Protein AF-A0A938NYS5-F1 (afdb_monomer_lite)

pLDDT: mean 87.28, std 7.23, range [59.03, 95.62]

Foldseek 3Di:
DPVVVVVVVVVVVVVVVVVVVVVVVVVVVVVVVVVVVVVVVVLVVVVVVVCVVVVLVVVFQQEFPQVVVRDPPRPQWPDDDFFKTKGWGFDPPDPVDPGPRDIKIKIWGWADLVVVCVDPDSQFIWTWIDIRNPDTDTDRSRDRDGGDDDDDD

Radius of gyration: 28.24 Å; chains: 1; bounding box: 59×36×91 Å

Secondary structure (DSSP, 8-state):
-HHHHHHHHHHHHHHHHHHHHHHHHHHHHHHHHHHHHHHHHHHHHHHHHHHHHHHHHHHTTT--SSTTTS-TTS-SEEEE-SSEEEEEE---SSTT-S--SPPEEEEEEE--GGGGTTSSSTT---EEEEETTPPPEEE-SS-----------

Structure (mmCIF, N/CA/C/O backbone):
data_AF-A0A938NYS5-F1
#
_entry.id   AF-A0A938NYS5-F1
#
loop_
_atom_site.group_PDB
_atom_site.id
_atom_site.type_symbol
_atom_site.label_atom_id
_atom_site.label_alt_id
_atom_site.label_comp_id
_atom_site.label_asym_id
_atom_site.label_entity_id
_atom_site.label_seq_id
_atom_site.pdbx_PDB_ins_code
_atom_site.Cartn_x
_atom_site.Cartn_y
_atom_site.Cartn_z
_atom_site.occupancy
_atom_site.B_iso_or_equiv
_atom_site.auth_seq_id
_atom_site.auth_comp_id
_atom_site.auth_asym_id
_atom_site.auth_atom_id
_atom_site.pdbx_PDB_model_num
ATOM 1 N N . MET A 1 1 ? 40.147 9.162 -65.133 1.00 59.09 1 MET A N 1
ATOM 2 C CA . MET A 1 1 ? 39.359 10.062 -64.260 1.00 59.09 1 MET A CA 1
ATOM 3 C C . MET A 1 1 ? 38.079 9.432 -63.694 1.00 59.09 1 MET A C 1
ATOM 5 O O . MET A 1 1 ? 37.655 9.899 -62.653 1.00 59.09 1 MET A O 1
ATOM 9 N N . GLY A 1 2 ? 37.493 8.376 -64.290 1.00 66.88 2 GLY A N 1
ATOM 10 C CA . GLY A 1 2 ? 36.253 7.752 -63.774 1.00 66.88 2 GLY A CA 1
ATOM 11 C C . GLY A 1 2 ? 36.404 6.748 -62.614 1.00 66.88 2 GLY A C 1
ATOM 12 O O . GLY A 1 2 ? 35.484 6.591 -61.823 1.00 66.88 2 GLY A O 1
ATOM 13 N N . ALA A 1 3 ? 37.558 6.083 -62.466 1.00 69.69 3 ALA A N 1
ATOM 14 C CA . ALA A 1 3 ? 37.752 5.083 -61.403 1.00 69.69 3 ALA A CA 1
ATOM 15 C C . ALA A 1 3 ? 37.907 5.704 -59.998 1.00 69.69 3 ALA A C 1
ATOM 17 O O . ALA A 1 3 ? 37.396 5.155 -59.029 1.00 69.69 3 ALA A O 1
ATOM 18 N N . SER A 1 4 ? 38.558 6.872 -59.898 1.00 80.31 4 SER A N 1
ATOM 19 C CA . SER A 1 4 ? 38.706 7.614 -58.633 1.00 80.31 4 SER A CA 1
ATOM 20 C C . SER A 1 4 ? 37.358 8.122 -58.123 1.00 80.31 4 SER A C 1
ATOM 22 O O . SER A 1 4 ? 37.046 7.968 -56.953 1.00 80.31 4 SER A O 1
ATOM 24 N N . THR A 1 5 ? 36.517 8.648 -59.016 1.00 86.88 5 THR A N 1
ATOM 25 C CA . THR A 1 5 ? 35.190 9.171 -58.664 1.00 86.88 5 THR A CA 1
ATOM 26 C C . THR A 1 5 ? 34.248 8.072 -58.182 1.00 86.88 5 THR A C 1
ATOM 28 O O . THR A 1 5 ? 33.505 8.281 -57.229 1.00 86.88 5 THR A O 1
ATOM 31 N N . ILE A 1 6 ? 34.292 6.882 -58.791 1.00 87.44 6 ILE A N 1
ATOM 32 C CA . ILE A 1 6 ? 33.513 5.730 -58.313 1.00 87.44 6 ILE A CA 1
ATOM 33 C C . ILE A 1 6 ? 33.982 5.299 -56.915 1.00 87.44 6 ILE A C 1
ATOM 35 O O . ILE A 1 6 ? 33.150 5.020 -56.054 1.00 87.44 6 ILE A O 1
ATOM 39 N N . PHE A 1 7 ? 35.293 5.285 -56.662 1.00 88.75 7 PHE A N 1
ATOM 40 C CA . PHE A 1 7 ? 35.843 4.937 -55.349 1.00 88.75 7 PHE A CA 1
ATOM 41 C C . PHE A 1 7 ? 35.463 5.959 -54.259 1.00 88.75 7 PHE A C 1
ATOM 43 O O . PHE A 1 7 ? 35.103 5.576 -53.142 1.00 88.75 7 PHE A O 1
ATOM 50 N N . ASP A 1 8 ? 35.447 7.248 -54.598 1.00 88.56 8 ASP A N 1
ATOM 51 C CA . ASP A 1 8 ? 35.012 8.322 -53.697 1.00 88.56 8 ASP A CA 1
ATOM 52 C C . ASP A 1 8 ? 33.514 8.217 -53.360 1.00 88.56 8 ASP A C 1
ATOM 54 O O . ASP A 1 8 ? 33.118 8.367 -52.205 1.00 88.56 8 ASP A O 1
ATOM 58 N N . ILE A 1 9 ? 32.668 7.869 -54.337 1.00 89.69 9 ILE A N 1
ATOM 59 C CA . ILE A 1 9 ? 31.227 7.663 -54.110 1.00 89.69 9 ILE A CA 1
ATOM 60 C C . ILE A 1 9 ? 30.983 6.445 -53.211 1.00 89.69 9 ILE A C 1
ATOM 62 O O . ILE A 1 9 ? 30.168 6.508 -52.286 1.00 89.69 9 ILE A O 1
ATOM 66 N N . VAL A 1 10 ? 31.694 5.339 -53.446 1.00 92.25 10 VAL A N 1
ATOM 67 C CA . VAL A 1 10 ? 31.544 4.114 -52.645 1.00 92.25 10 VAL A CA 1
ATOM 68 C C . VAL A 1 10 ? 31.992 4.351 -51.202 1.00 92.25 10 VAL A C 1
ATOM 70 O O . VAL A 1 10 ? 31.260 4.005 -50.276 1.00 92.25 10 VAL A O 1
ATOM 73 N N . SER A 1 11 ? 33.143 4.990 -50.991 1.00 89.00 11 SER A N 1
ATOM 74 C CA . SER A 1 11 ? 33.650 5.279 -49.644 1.00 89.00 11 SER A CA 1
ATOM 75 C C . SER A 1 11 ? 32.753 6.260 -48.879 1.00 89.00 11 SER A C 1
ATOM 77 O O . SER A 1 11 ? 32.421 5.999 -47.721 1.00 89.00 11 SER A O 1
ATOM 79 N N . ALA A 1 12 ? 32.257 7.319 -49.529 1.00 93.38 12 ALA A N 1
ATOM 80 C CA . ALA A 1 12 ? 31.303 8.248 -48.922 1.00 93.38 12 ALA A CA 1
ATOM 81 C C . ALA A 1 12 ? 29.977 7.566 -48.545 1.00 93.38 12 ALA A C 1
ATOM 83 O O . ALA A 1 12 ? 29.432 7.820 -47.469 1.00 93.38 12 ALA A O 1
ATOM 84 N N . THR A 1 13 ? 29.479 6.653 -49.387 1.00 93.06 13 THR A N 1
ATOM 85 C CA . THR A 1 13 ? 28.246 5.897 -49.110 1.00 93.06 13 THR A CA 1
ATOM 86 C C . THR A 1 13 ? 28.428 4.949 -47.924 1.00 93.06 13 THR A C 1
ATOM 88 O O . THR A 1 13 ? 27.558 4.873 -47.057 1.00 93.06 13 THR A O 1
ATOM 91 N N . VAL A 1 14 ? 29.575 4.266 -47.830 1.00 95.19 14 VAL A N 1
ATOM 92 C CA . VAL A 1 14 ? 29.896 3.390 -46.691 1.00 95.19 14 VAL A CA 1
ATOM 93 C C . VAL A 1 14 ? 29.959 4.194 -45.393 1.00 95.19 14 VAL A C 1
ATOM 95 O O . VAL A 1 14 ? 29.293 3.830 -44.424 1.00 95.19 14 VAL A O 1
ATOM 98 N N . VAL A 1 15 ? 30.673 5.323 -45.376 1.00 95.00 15 VAL A N 1
ATOM 99 C CA . VAL A 1 15 ? 30.754 6.193 -44.191 1.00 95.00 15 VAL A CA 1
ATOM 100 C C . VAL A 1 15 ? 29.375 6.741 -43.814 1.00 95.00 15 VAL A C 1
ATOM 102 O O . VAL A 1 15 ? 28.986 6.664 -42.649 1.00 95.00 15 VAL A O 1
ATOM 105 N N . GLY A 1 16 ? 28.592 7.214 -44.787 1.00 95.31 16 GLY A N 1
ATOM 106 C CA . GLY A 1 16 ? 27.226 7.689 -44.557 1.00 95.31 16 GLY A CA 1
ATOM 107 C C . GLY A 1 16 ? 26.310 6.607 -43.980 1.00 95.31 16 GLY A C 1
ATOM 108 O O . GLY A 1 16 ? 25.568 6.868 -43.034 1.00 95.31 16 GLY A O 1
ATOM 109 N N . SER A 1 17 ? 26.404 5.373 -44.483 1.00 94.69 17 SER A N 1
ATOM 110 C CA . SER A 1 17 ? 25.616 4.243 -43.978 1.00 94.69 17 SER A CA 1
ATOM 111 C C . SER A 1 17 ? 25.994 3.857 -42.545 1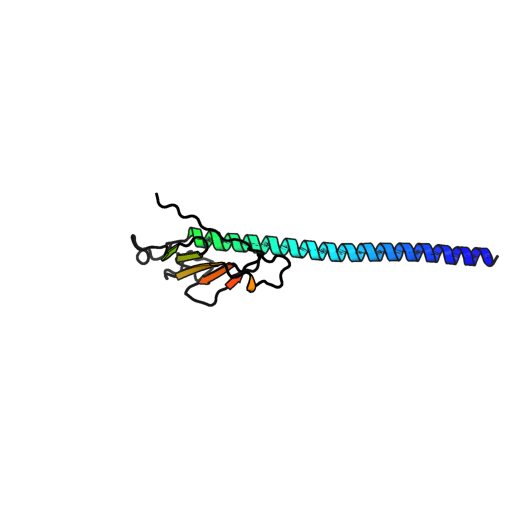.00 94.69 17 SER A C 1
ATOM 113 O O . SER A 1 17 ? 25.114 3.600 -41.726 1.00 94.69 17 SER A O 1
ATOM 115 N N . LEU A 1 18 ? 27.287 3.893 -42.205 1.00 95.62 18 LEU A N 1
ATOM 116 C CA . LEU A 1 18 ? 27.763 3.639 -40.846 1.00 95.62 18 LEU A CA 1
ATOM 117 C C . LEU A 1 18 ? 27.266 4.710 -39.874 1.00 95.62 18 LEU A C 1
ATOM 119 O O . LEU A 1 18 ? 26.768 4.370 -38.802 1.00 95.62 18 LEU A O 1
ATOM 123 N N . LEU A 1 19 ? 27.332 5.986 -40.262 1.00 95.38 19 LEU A N 1
ATOM 124 C CA . LEU A 1 19 ? 26.812 7.089 -39.452 1.00 95.38 19 LEU A CA 1
ATOM 125 C C . LEU A 1 19 ? 25.297 6.984 -39.255 1.00 95.38 19 LEU A C 1
ATOM 127 O O . LEU A 1 19 ? 24.808 7.183 -38.143 1.00 95.38 19 LEU A O 1
ATOM 131 N N . LEU A 1 20 ? 24.555 6.611 -40.300 1.00 95.38 20 LEU A N 1
ATOM 132 C CA . LEU A 1 20 ? 23.116 6.388 -40.204 1.00 95.38 20 LEU A CA 1
ATOM 133 C C . LEU A 1 20 ? 22.791 5.238 -39.242 1.00 95.38 20 LEU A C 1
ATOM 135 O O . LEU A 1 20 ? 21.930 5.386 -38.378 1.00 95.38 20 LEU A O 1
ATOM 139 N N . LEU A 1 21 ? 23.502 4.111 -39.337 1.00 95.38 21 LEU A N 1
ATOM 140 C CA . LEU A 1 21 ? 23.323 2.981 -38.421 1.00 95.38 21 LEU A CA 1
ATOM 141 C C . LEU A 1 21 ? 23.660 3.356 -36.973 1.00 95.38 21 LEU A C 1
ATOM 143 O O . LEU A 1 21 ? 22.957 2.932 -36.056 1.00 95.38 21 LEU A O 1
ATOM 147 N N . MET A 1 22 ? 24.696 4.171 -36.754 1.00 95.00 22 MET A N 1
ATOM 148 C CA . MET A 1 22 ? 25.016 4.704 -35.427 1.00 95.00 22 MET A CA 1
ATOM 149 C C . MET A 1 22 ? 23.889 5.594 -34.895 1.00 95.00 22 MET A C 1
ATOM 151 O O . MET A 1 22 ? 23.460 5.408 -33.759 1.00 95.00 22 MET A O 1
ATOM 155 N N . ALA A 1 23 ? 23.361 6.506 -35.714 1.00 94.81 23 ALA A N 1
ATOM 156 C CA . ALA A 1 23 ? 22.253 7.376 -35.327 1.00 94.81 23 ALA A CA 1
ATOM 157 C C . ALA A 1 23 ? 20.980 6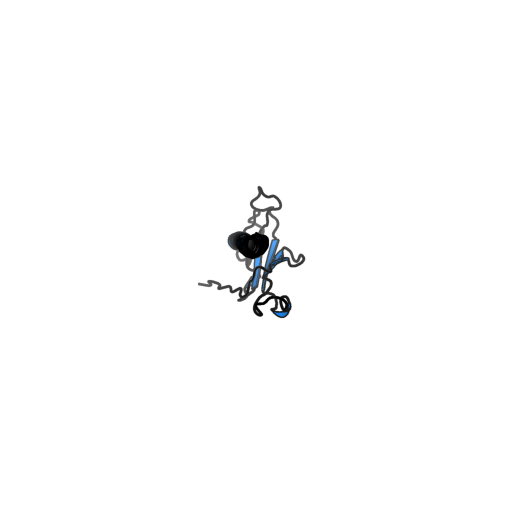.579 -34.991 1.00 94.81 23 ALA A C 1
ATOM 159 O O . ALA A 1 23 ? 20.324 6.856 -33.988 1.00 94.81 23 ALA A O 1
ATOM 160 N N . LEU A 1 24 ? 20.664 5.546 -35.779 1.00 95.50 24 LEU A N 1
ATOM 161 C CA . LEU A 1 24 ? 19.532 4.654 -35.517 1.00 95.50 24 LEU A CA 1
ATOM 162 C C . LEU A 1 24 ? 19.708 3.873 -34.212 1.00 95.50 24 LEU A C 1
ATOM 164 O O . LEU A 1 24 ? 18.760 3.766 -33.437 1.00 95.50 24 LEU A O 1
ATOM 168 N N . ARG A 1 25 ? 20.916 3.370 -33.930 1.00 94.88 25 ARG A N 1
ATOM 169 C CA . ARG A 1 25 ? 21.214 2.692 -32.658 1.00 94.88 25 ARG A CA 1
ATOM 170 C C . ARG A 1 25 ? 21.090 3.628 -31.463 1.00 94.88 25 ARG A C 1
ATOM 172 O O . ARG A 1 25 ? 20.493 3.238 -30.466 1.00 94.88 25 ARG A O 1
ATOM 179 N N . LEU A 1 26 ? 21.601 4.854 -31.573 1.00 94.62 26 LEU A N 1
ATOM 180 C CA . LEU A 1 26 ? 21.459 5.864 -30.524 1.00 94.62 26 LEU A CA 1
ATOM 181 C C . LEU A 1 26 ? 19.989 6.206 -30.274 1.00 94.62 26 LEU A C 1
ATOM 183 O O . LEU A 1 26 ? 19.576 6.311 -29.123 1.00 94.62 26 LEU A O 1
ATOM 187 N N . ASN A 1 27 ? 19.187 6.337 -31.333 1.00 94.19 27 ASN A N 1
ATOM 188 C CA . ASN A 1 27 ? 17.758 6.596 -31.197 1.00 94.19 27 ASN A CA 1
ATOM 189 C C . ASN A 1 27 ? 17.030 5.420 -30.528 1.00 94.19 27 ASN A C 1
ATOM 191 O O . ASN A 1 27 ? 16.303 5.633 -29.562 1.00 94.19 27 ASN A O 1
ATOM 195 N N . ALA A 1 28 ? 17.287 4.187 -30.973 1.00 91.69 28 ALA A N 1
ATOM 196 C CA . ALA A 1 28 ? 16.703 2.988 -30.376 1.00 91.69 28 ALA A CA 1
ATOM 197 C C . ALA A 1 28 ? 17.062 2.863 -28.886 1.00 91.69 28 ALA A C 1
ATOM 199 O O . ALA A 1 28 ? 16.181 2.654 -28.053 1.00 91.69 28 ALA A O 1
ATOM 200 N N . GLN A 1 29 ? 18.332 3.090 -28.538 1.00 92.88 29 GLN A N 1
ATOM 201 C CA . GLN A 1 29 ? 18.795 3.070 -27.154 1.00 92.88 29 GLN A CA 1
ATOM 202 C C . GLN A 1 29 ? 18.145 4.180 -26.322 1.00 92.88 29 GLN A C 1
ATOM 204 O O . GLN A 1 29 ? 17.735 3.931 -25.191 1.00 92.88 29 GLN A O 1
ATOM 209 N N . ALA A 1 30 ? 18.008 5.392 -26.864 1.00 90.50 30 ALA A N 1
ATOM 210 C CA . ALA A 1 30 ? 17.338 6.492 -26.178 1.00 90.50 30 ALA A CA 1
ATOM 211 C C . ALA A 1 30 ? 15.851 6.191 -25.925 1.00 90.50 30 ALA A C 1
ATOM 213 O O . ALA A 1 30 ? 15.343 6.514 -24.852 1.00 90.50 30 ALA A O 1
ATOM 214 N N . VAL A 1 31 ? 15.155 5.561 -26.875 1.00 91.94 31 VAL A N 1
ATOM 215 C CA . VAL A 1 31 ? 13.747 5.158 -26.719 1.00 91.94 31 VAL A CA 1
ATOM 216 C C . VAL A 1 31 ? 13.600 4.090 -25.638 1.00 91.94 31 VAL A C 1
ATOM 218 O O . VAL A 1 31 ? 12.779 4.253 -24.737 1.00 91.94 31 VAL A O 1
ATOM 221 N N . GLU A 1 32 ? 14.418 3.038 -25.682 1.00 88.38 32 GLU A N 1
ATOM 222 C CA . GLU A 1 32 ? 14.408 1.969 -24.677 1.00 88.38 32 GLU A CA 1
ATOM 223 C C . GLU A 1 32 ? 14.717 2.521 -23.282 1.00 88.38 32 GLU A C 1
ATOM 225 O O . GLU A 1 32 ? 13.990 2.277 -22.321 1.00 88.38 32 GLU A O 1
ATOM 230 N N . THR A 1 33 ? 15.750 3.356 -23.194 1.00 88.38 33 THR A N 1
ATOM 231 C CA . THR A 1 33 ? 16.182 3.992 -21.950 1.00 88.38 33 THR A CA 1
ATOM 232 C C . THR A 1 33 ? 15.071 4.866 -21.364 1.00 88.38 33 THR A C 1
ATOM 234 O O . THR A 1 33 ? 14.760 4.753 -20.180 1.00 88.38 33 THR A O 1
ATOM 237 N N . ASN A 1 34 ? 14.407 5.691 -22.182 1.00 87.50 34 ASN A N 1
ATOM 238 C CA . ASN A 1 34 ? 13.267 6.491 -21.729 1.00 87.50 34 ASN A CA 1
ATOM 239 C C . ASN A 1 34 ? 12.096 5.621 -21.261 1.00 87.50 34 ASN A C 1
ATOM 241 O O . ASN A 1 34 ? 11.508 5.919 -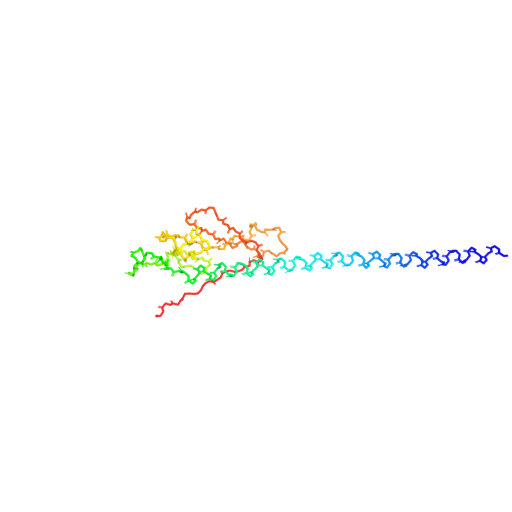20.224 1.00 87.50 34 ASN A O 1
ATOM 245 N N . ALA A 1 35 ? 11.768 4.546 -21.979 1.00 81.69 35 ALA A N 1
ATOM 246 C CA . ALA A 1 35 ? 10.694 3.639 -21.580 1.00 81.69 35 ALA A CA 1
ATOM 247 C C . ALA A 1 35 ? 10.983 2.985 -20.217 1.00 81.69 35 ALA A C 1
ATOM 249 O O . ALA A 1 35 ? 10.120 2.967 -19.338 1.00 81.69 35 ALA A O 1
ATOM 250 N N . VAL A 1 36 ? 12.215 2.512 -20.005 1.00 83.25 36 VAL A N 1
ATOM 251 C CA . VAL A 1 36 ? 12.649 1.929 -18.727 1.00 83.25 36 VAL A CA 1
ATOM 252 C C . VAL A 1 36 ? 12.618 2.968 -17.602 1.00 83.25 36 VAL A C 1
ATOM 254 O O . VAL A 1 36 ? 12.072 2.692 -16.533 1.00 83.25 36 VAL A O 1
ATOM 257 N N . TYR A 1 37 ? 13.139 4.178 -17.829 1.00 81.50 37 TYR A N 1
ATOM 258 C CA . TYR A 1 37 ? 13.123 5.239 -16.816 1.00 81.50 37 TYR A CA 1
ATOM 259 C C . TYR A 1 37 ? 11.706 5.668 -16.431 1.00 81.50 37 TYR A C 1
ATOM 261 O O . TYR A 1 37 ? 11.425 5.805 -15.242 1.00 81.50 37 TYR A O 1
ATOM 269 N N . GLN A 1 38 ? 10.807 5.839 -17.403 1.00 79.44 38 GLN A N 1
ATOM 270 C CA . GLN A 1 38 ? 9.411 6.202 -17.142 1.00 79.44 38 GLN A CA 1
ATOM 271 C C . GLN A 1 38 ? 8.686 5.123 -16.332 1.00 79.44 38 GLN A C 1
ATOM 273 O O . GLN A 1 38 ? 7.987 5.440 -15.371 1.00 79.44 38 GLN A O 1
ATOM 278 N N . ASN A 1 39 ? 8.903 3.844 -16.652 1.00 78.06 39 ASN A N 1
ATOM 279 C CA . ASN A 1 39 ? 8.342 2.743 -15.869 1.00 78.06 39 ASN A CA 1
ATOM 280 C C . ASN A 1 39 ? 8.869 2.742 -14.426 1.00 78.06 39 ASN A C 1
ATOM 282 O O . ASN A 1 39 ? 8.078 2.674 -13.488 1.00 78.06 39 ASN A O 1
ATOM 286 N N . ASN A 1 40 ? 10.182 2.897 -14.230 1.00 79.88 40 ASN A N 1
ATOM 287 C CA . ASN A 1 40 ? 10.783 2.959 -12.894 1.00 79.88 40 ASN A CA 1
ATOM 288 C C . ASN A 1 40 ? 10.270 4.147 -12.068 1.00 79.88 40 ASN A C 1
ATOM 290 O O . ASN A 1 40 ? 10.103 4.037 -10.854 1.00 79.88 40 ASN A O 1
ATOM 294 N N . LEU A 1 41 ? 10.033 5.285 -12.716 1.00 81.56 41 LEU A N 1
ATOM 295 C CA . LEU A 1 41 ? 9.512 6.493 -12.087 1.00 81.56 41 LEU A CA 1
ATOM 296 C C . LEU A 1 41 ? 8.035 6.325 -11.689 1.00 81.56 41 LEU A C 1
ATOM 298 O O . LEU A 1 41 ? 7.672 6.617 -10.551 1.00 81.56 41 LEU A O 1
ATOM 302 N N . ASN A 1 42 ? 7.203 5.757 -12.565 1.00 79.81 42 ASN A N 1
ATOM 303 C CA . ASN A 1 42 ? 5.809 5.432 -12.246 1.00 79.81 42 ASN A CA 1
ATOM 304 C C . ASN A 1 42 ? 5.686 4.430 -11.089 1.00 79.81 42 ASN A C 1
ATOM 306 O O . ASN A 1 42 ? 4.822 4.595 -10.224 1.00 79.81 42 ASN A O 1
ATOM 310 N N . LEU A 1 43 ? 6.558 3.416 -11.041 1.00 81.12 43 LEU A N 1
ATOM 311 C CA . LEU A 1 43 ? 6.607 2.461 -9.931 1.00 81.12 43 LEU A CA 1
ATOM 312 C C . LEU A 1 43 ? 6.945 3.153 -8.607 1.00 81.12 43 LEU A C 1
ATOM 314 O O . LEU A 1 43 ? 6.256 2.927 -7.615 1.00 81.12 43 LEU A O 1
ATOM 318 N N . GLN A 1 44 ? 7.944 4.042 -8.596 1.00 83.62 44 GLN A N 1
ATOM 319 C CA . GLN A 1 44 ? 8.308 4.808 -7.399 1.00 83.62 44 GLN A CA 1
ATOM 320 C C . GLN A 1 44 ? 7.147 5.668 -6.893 1.00 83.62 44 GLN A C 1
ATOM 322 O O . GLN A 1 44 ? 6.807 5.590 -5.715 1.00 83.62 44 GLN A O 1
ATOM 327 N N . TYR A 1 45 ? 6.493 6.433 -7.773 1.00 84.00 45 TYR A N 1
ATOM 328 C CA . TYR A 1 45 ? 5.339 7.250 -7.380 1.00 84.00 45 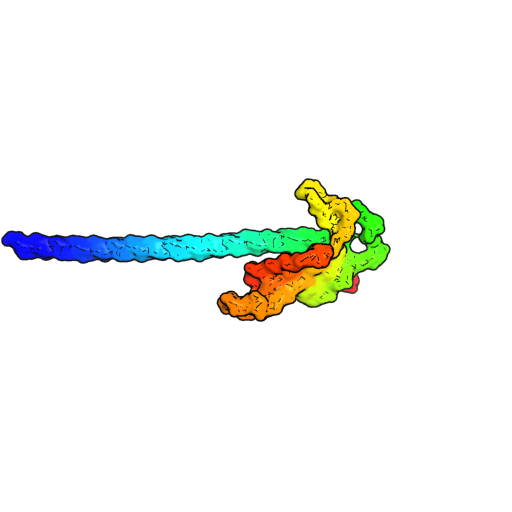TYR A CA 1
ATOM 329 C C . TYR A 1 45 ? 4.188 6.411 -6.830 1.00 84.00 45 TYR A C 1
ATOM 331 O O . TYR A 1 45 ? 3.576 6.776 -5.827 1.00 84.00 45 TYR A O 1
ATOM 339 N N . SER A 1 46 ? 3.910 5.272 -7.460 1.00 83.25 46 SER A N 1
ATOM 340 C CA . SER A 1 46 ? 2.818 4.400 -7.039 1.00 83.25 46 SER A CA 1
ATOM 341 C C . SER A 1 46 ? 3.093 3.751 -5.677 1.00 83.25 46 SER A C 1
ATOM 343 O O . SER A 1 46 ? 2.179 3.646 -4.862 1.00 83.25 46 SER A O 1
ATOM 345 N N . ILE A 1 47 ? 4.343 3.350 -5.402 1.00 85.19 47 ILE A N 1
ATOM 346 C CA . ILE A 1 47 ? 4.744 2.801 -4.096 1.00 85.19 47 ILE A CA 1
ATOM 347 C C . ILE A 1 47 ? 4.633 3.866 -3.005 1.00 85.19 47 ILE A C 1
ATOM 349 O O . ILE A 1 47 ? 4.095 3.572 -1.941 1.00 85.19 47 ILE A O 1
ATOM 353 N N . VAL A 1 48 ? 5.087 5.097 -3.264 1.00 89.38 48 VAL A N 1
ATOM 354 C CA . VAL A 1 48 ? 4.955 6.207 -2.303 1.00 89.38 48 VAL A CA 1
ATOM 355 C C . VAL A 1 48 ? 3.483 6.451 -1.967 1.00 89.38 48 VAL A C 1
ATOM 357 O O . VAL A 1 48 ? 3.123 6.457 -0.796 1.00 89.38 48 VAL A O 1
ATOM 360 N N . ALA A 1 49 ? 2.612 6.526 -2.977 1.00 87.06 49 ALA A N 1
ATOM 361 C CA . ALA A 1 49 ? 1.177 6.694 -2.757 1.00 87.06 49 ALA A CA 1
ATOM 362 C C . ALA A 1 49 ? 0.553 5.538 -1.950 1.00 87.06 49 ALA A C 1
ATOM 364 O O . ALA A 1 49 ? -0.325 5.764 -1.119 1.00 87.06 49 ALA A O 1
ATOM 365 N N . LEU A 1 50 ? 0.998 4.296 -2.172 1.00 88.00 50 LEU A N 1
ATOM 366 C CA . LEU A 1 50 ? 0.547 3.140 -1.393 1.00 88.00 50 LEU A CA 1
ATOM 367 C C . LEU A 1 50 ? 0.989 3.238 0.071 1.00 88.00 50 LEU A C 1
ATOM 369 O O . LEU A 1 50 ? 0.179 2.987 0.962 1.00 88.00 50 LEU A O 1
ATOM 373 N N . VAL A 1 51 ? 2.244 3.620 0.321 1.00 89.38 51 VAL A N 1
ATOM 374 C CA . VAL A 1 51 ? 2.768 3.829 1.678 1.00 89.38 51 VAL A CA 1
ATOM 375 C C . VAL A 1 51 ? 1.987 4.932 2.387 1.00 89.38 51 VAL A C 1
ATOM 377 O O . VAL A 1 51 ? 1.542 4.704 3.508 1.00 89.38 51 VAL A O 1
ATOM 380 N N . ASP A 1 52 ? 1.727 6.058 1.721 1.00 90.62 52 ASP A N 1
ATOM 381 C CA . ASP A 1 52 ? 0.959 7.172 2.290 1.00 90.62 52 ASP A CA 1
ATOM 382 C C . ASP A 1 52 ? -0.461 6.743 2.698 1.00 90.62 52 ASP A C 1
ATOM 384 O O . ASP A 1 52 ? -0.947 7.110 3.771 1.00 90.62 52 ASP A O 1
ATOM 388 N N . ILE A 1 53 ? -1.132 5.930 1.871 1.00 89.75 53 ILE A N 1
ATOM 389 C CA . ILE A 1 53 ? -2.471 5.400 2.176 1.00 89.75 53 ILE A CA 1
ATOM 390 C C . ILE A 1 53 ? -2.419 4.447 3.374 1.00 89.75 53 ILE A C 1
ATOM 392 O O . ILE A 1 53 ? -3.215 4.593 4.303 1.00 89.75 53 ILE A O 1
ATOM 396 N N . VAL A 1 54 ? -1.497 3.480 3.362 1.00 91.38 54 VAL A N 1
ATOM 397 C CA . VAL A 1 54 ? -1.366 2.488 4.440 1.00 91.38 54 VAL A CA 1
ATOM 398 C C . VAL A 1 54 ? -1.005 3.170 5.757 1.00 91.38 54 VAL A C 1
ATOM 400 O O . VAL A 1 54 ? -1.610 2.875 6.785 1.00 91.38 54 VAL A O 1
ATOM 403 N N . GLU A 1 55 ? -0.062 4.109 5.736 1.00 92.50 55 GLU A N 1
ATOM 404 C CA . GLU A 1 55 ? 0.351 4.862 6.916 1.00 92.50 55 GLU A CA 1
ATOM 405 C C . GLU A 1 55 ? -0.792 5.719 7.467 1.00 92.50 55 GLU A C 1
ATOM 407 O O . GLU A 1 55 ? -1.052 5.695 8.671 1.00 92.50 55 GLU A O 1
ATOM 412 N N . SER A 1 56 ? -1.498 6.448 6.599 1.00 91.88 56 SER A N 1
ATOM 413 C CA . SER A 1 56 ? -2.648 7.266 6.993 1.00 91.88 56 SER A CA 1
ATOM 414 C C . SER A 1 56 ? -3.742 6.421 7.648 1.00 91.88 56 SER A C 1
ATOM 416 O O . SER A 1 56 ? -4.224 6.761 8.730 1.00 91.88 56 SER A O 1
ATOM 418 N N . ASP A 1 57 ? -4.085 5.281 7.047 1.00 92.50 57 ASP A N 1
ATOM 419 C CA . ASP A 1 57 ? -5.088 4.373 7.595 1.00 92.50 57 ASP A CA 1
ATOM 420 C C . ASP A 1 57 ? -4.644 3.763 8.931 1.00 92.50 57 ASP A C 1
ATOM 422 O O . ASP A 1 57 ? -5.427 3.713 9.880 1.00 92.50 57 ASP A O 1
ATOM 426 N N . PHE A 1 58 ? -3.388 3.316 9.032 1.00 93.06 58 PHE A N 1
ATOM 427 C CA . PHE A 1 58 ? -2.868 2.680 10.244 1.00 93.06 58 PHE A CA 1
ATOM 428 C C . PHE A 1 58 ? -2.768 3.672 11.405 1.00 93.06 58 PHE A C 1
ATOM 430 O O . PHE A 1 58 ? -3.075 3.325 12.545 1.00 93.06 58 PHE A O 1
ATOM 437 N N . ARG A 1 59 ? -2.411 4.931 11.128 1.00 91.50 59 ARG A N 1
ATOM 438 C CA . ARG A 1 59 ? -2.417 6.008 12.130 1.00 91.50 59 ARG A CA 1
ATOM 439 C C . ARG A 1 59 ? -3.818 6.332 12.647 1.00 91.50 59 ARG A C 1
ATOM 441 O O . ARG A 1 59 ? -3.940 6.858 13.749 1.00 91.50 59 ARG A O 1
ATOM 448 N N . LYS A 1 60 ? -4.863 6.036 11.871 1.00 90.06 60 LYS A N 1
ATOM 449 C CA . LYS A 1 60 ? -6.265 6.292 12.226 1.00 90.06 60 LYS A CA 1
ATOM 450 C C . LYS A 1 60 ? -7.000 5.055 12.752 1.00 90.06 60 LYS A C 1
ATOM 452 O O . LYS A 1 60 ? -8.222 5.098 12.898 1.00 90.06 60 LYS A O 1
ATOM 457 N N . ILE A 1 61 ? -6.306 3.961 13.069 1.00 90.69 61 ILE A N 1
ATOM 458 C CA . ILE A 1 61 ? -6.937 2.794 13.705 1.00 90.69 61 ILE A CA 1
ATOM 459 C C . ILE A 1 61 ? -7.618 3.232 15.009 1.00 90.69 61 ILE A C 1
ATOM 461 O O . ILE A 1 61 ? -6.980 3.791 15.898 1.00 90.69 61 ILE A O 1
ATOM 465 N N . GLY A 1 62 ? -8.924 2.984 15.119 1.00 89.12 62 GLY A N 1
ATOM 466 C CA . GLY A 1 62 ? -9.732 3.357 16.281 1.00 89.12 62 GLY A CA 1
ATOM 467 C C . GLY A 1 62 ? -10.085 4.840 16.382 1.00 89.12 62 GLY A C 1
ATOM 468 O O . GLY A 1 62 ? -10.740 5.237 17.343 1.00 89.12 62 GLY A O 1
ATOM 469 N N . TYR A 1 63 ? -9.688 5.662 15.411 1.00 89.94 63 TYR A N 1
ATOM 470 C CA . TYR A 1 63 ? -10.107 7.056 15.339 1.00 89.94 63 TYR A CA 1
ATOM 471 C C . TYR A 1 63 ? -11.540 7.158 14.808 1.00 89.94 63 TYR A C 1
ATOM 473 O O . TYR A 1 63 ? -11.872 6.548 13.795 1.00 89.94 63 TYR A O 1
ATOM 481 N N . CYS A 1 64 ? -12.367 7.969 15.467 1.00 89.38 64 CYS A N 1
ATOM 482 C CA . CYS A 1 64 ? -13.637 8.451 14.937 1.00 89.38 64 CYS A CA 1
ATOM 483 C C . CYS A 1 64 ? -13.882 9.877 15.427 1.00 89.38 64 CYS A C 1
ATOM 485 O O . CYS A 1 64 ? -13.591 10.196 16.583 1.00 89.38 64 CYS A O 1
ATOM 487 N N . LYS A 1 65 ? -14.418 10.743 14.561 1.00 88.75 65 LYS A N 1
ATOM 488 C CA . LYS A 1 65 ? -14.809 12.111 14.921 1.00 88.75 65 LYS A CA 1
ATOM 489 C C . LYS A 1 65 ? -15.873 12.111 16.019 1.00 88.75 65 LYS A C 1
ATOM 491 O O . LYS A 1 65 ? -15.856 12.984 16.885 1.00 88.75 65 LYS A O 1
ATOM 496 N N . ASP A 1 66 ? -16.758 11.115 16.016 1.00 87.31 66 ASP A N 1
ATOM 497 C CA . ASP A 1 66 ? -17.640 10.820 17.141 1.00 87.31 66 ASP A CA 1
ATOM 498 C C . ASP A 1 66 ? -16.974 9.805 18.084 1.00 87.31 66 ASP A C 1
ATOM 500 O O . ASP A 1 66 ? -17.044 8.586 17.897 1.00 87.31 66 ASP A O 1
ATOM 504 N N . PHE A 1 67 ? -16.343 10.324 19.138 1.00 82.00 67 PHE A N 1
ATOM 505 C CA . PHE A 1 67 ? -15.636 9.525 20.143 1.00 82.00 67 PHE A CA 1
ATOM 506 C C . PHE A 1 67 ? -16.546 8.551 20.914 1.00 82.00 67 PHE A C 1
ATOM 508 O O . PHE A 1 67 ? -16.047 7.671 21.616 1.00 82.00 67 PHE A O 1
ATOM 515 N N . THR A 1 68 ? -17.874 8.687 20.818 1.00 85.38 68 THR A N 1
ATOM 516 C CA . THR A 1 68 ? -18.820 7.783 21.487 1.00 85.38 68 THR A CA 1
ATOM 517 C C . THR A 1 68 ? -19.045 6.479 20.721 1.00 85.38 68 THR A C 1
ATOM 519 O O . THR A 1 68 ? -19.539 5.514 21.300 1.00 85.38 68 THR A O 1
ATOM 522 N N . LYS A 1 69 ? -18.648 6.405 19.442 1.00 84.50 69 LYS A N 1
ATOM 523 C CA . LYS A 1 69 ? -18.868 5.216 18.601 1.00 84.50 69 LYS A CA 1
ATOM 524 C C . LYS A 1 69 ? -17.781 4.150 18.751 1.00 84.50 69 LYS A C 1
ATOM 526 O O . LYS A 1 69 ? -18.066 2.960 18.621 1.00 84.50 69 LYS A O 1
ATOM 531 N N . ILE A 1 70 ? -16.548 4.556 19.058 1.00 82.31 70 ILE A N 1
ATOM 532 C CA . ILE A 1 70 ? -15.415 3.656 19.322 1.00 82.31 70 ILE A CA 1
ATOM 533 C C . ILE A 1 70 ? -14.927 3.909 20.756 1.00 82.31 70 ILE A C 1
ATOM 535 O O . ILE A 1 70 ? -13.999 4.677 20.986 1.00 82.31 70 ILE A O 1
ATOM 539 N N . GLN A 1 71 ? -15.586 3.295 21.742 1.00 71.88 71 GLN A N 1
ATOM 540 C CA . GLN A 1 71 ? -15.249 3.458 23.165 1.00 71.88 71 GLN A CA 1
ATOM 541 C C . GLN A 1 71 ? -14.514 2.237 23.716 1.00 71.88 71 GLN A C 1
ATOM 543 O O . GLN A 1 71 ? -14.992 1.135 23.498 1.00 71.88 71 GLN A O 1
ATOM 548 N N . PRO A 1 72 ? -13.431 2.365 24.496 1.00 66.94 72 PRO A N 1
ATOM 549 C CA . PRO A 1 72 ? -12.817 1.219 25.167 1.00 66.94 72 PRO A CA 1
ATOM 550 C C . PRO A 1 72 ? -13.836 0.424 26.017 1.00 66.94 72 PRO A C 1
ATOM 552 O O . PRO A 1 72 ? -14.674 1.039 26.676 1.00 66.94 72 PRO A O 1
ATOM 555 N N . PRO A 1 73 ? -13.779 -0.923 26.035 1.00 63.53 73 PRO A N 1
ATOM 556 C CA . PRO A 1 73 ? -12.769 -1.781 25.420 1.00 63.53 73 PRO A CA 1
ATOM 557 C C . PRO A 1 73 ? -13.154 -2.213 23.992 1.00 63.53 73 PRO A C 1
ATOM 559 O O . PRO A 1 73 ? -12.782 -3.303 23.567 1.00 63.53 73 PRO A O 1
ATOM 562 N N . ASN A 1 74 ? -13.936 -1.409 23.261 1.00 59.03 74 ASN A N 1
ATOM 563 C CA . ASN A 1 74 ? -14.349 -1.721 21.898 1.00 59.03 74 ASN A CA 1
ATOM 564 C C . ASN A 1 74 ? -13.100 -1.873 21.025 1.00 59.03 74 ASN A C 1
ATOM 566 O O . ASN A 1 74 ? -12.286 -0.958 20.877 1.00 59.03 74 ASN A O 1
ATOM 570 N N . THR A 1 75 ? -12.931 -3.091 20.528 1.00 74.88 75 THR A N 1
ATOM 571 C CA . THR A 1 75 ? -11.768 -3.605 19.819 1.00 74.88 75 THR A CA 1
ATOM 572 C C . THR A 1 75 ? -11.669 -2.896 18.475 1.00 74.88 75 THR A C 1
ATOM 574 O O . THR A 1 75 ? -12.167 -3.372 17.458 1.00 74.88 75 THR A O 1
ATOM 577 N N . ALA A 1 76 ? -11.026 -1.723 18.461 1.00 86.12 76 ALA A N 1
ATOM 578 C CA . ALA A 1 76 ? -10.714 -0.983 17.238 1.00 86.12 76 ALA A CA 1
ATOM 579 C C . ALA A 1 76 ? -10.081 -1.894 16.173 1.00 86.12 76 ALA A C 1
ATOM 581 O O . ALA A 1 76 ? -10.277 -1.696 14.980 1.00 86.12 76 ALA A O 1
ATOM 582 N N . ILE A 1 77 ? -9.372 -2.935 16.611 1.00 90.06 77 ILE A N 1
ATOM 583 C CA . ILE A 1 77 ? -8.918 -4.047 15.786 1.00 90.06 77 ILE A CA 1
ATOM 584 C C . ILE A 1 77 ? -9.926 -5.198 15.905 1.00 90.06 77 ILE A C 1
ATOM 586 O O . ILE A 1 77 ? -10.041 -5.833 16.950 1.00 90.06 77 ILE A O 1
ATOM 590 N N . VAL A 1 78 ? -10.631 -5.482 14.810 1.00 91.19 78 VAL A N 1
ATOM 591 C CA . VAL A 1 78 ? -11.630 -6.560 14.707 1.00 91.19 78 VAL A CA 1
ATOM 592 C C . VAL A 1 78 ? -10.957 -7.908 14.444 1.00 91.19 78 VAL A C 1
ATOM 594 O O . VAL A 1 78 ? -11.407 -8.941 14.932 1.00 91.19 78 VAL A O 1
ATOM 597 N N . ASN A 1 79 ? -9.893 -7.915 13.638 1.00 90.88 79 ASN A N 1
ATOM 598 C CA . ASN A 1 79 ? -9.099 -9.104 13.347 1.00 90.88 79 ASN A CA 1
ATOM 599 C C . ASN A 1 79 ? -7.631 -8.713 13.136 1.00 90.88 79 ASN A C 1
ATOM 601 O O . ASN A 1 79 ? -7.339 -7.772 12.396 1.00 90.88 79 ASN A O 1
ATOM 605 N N . ALA A 1 80 ? -6.728 -9.452 13.773 1.00 90.81 80 ALA A N 1
ATOM 606 C CA . ALA A 1 80 ? -5.287 -9.296 13.660 1.00 90.81 80 ALA A CA 1
ATOM 607 C C . ALA A 1 80 ? -4.670 -10.634 13.247 1.00 90.81 80 ALA A C 1
ATOM 609 O O . ALA A 1 80 ? -4.642 -11.582 14.030 1.00 90.81 80 ALA A O 1
ATOM 610 N N . GLY A 1 81 ? -4.190 -10.711 12.010 1.00 91.19 81 GLY A N 1
ATOM 611 C CA . GLY A 1 81 ? -3.479 -11.859 11.471 1.00 91.19 81 GLY A CA 1
ATOM 612 C C . GLY A 1 81 ? -2.071 -11.473 11.010 1.00 91.19 81 GLY A C 1
ATOM 613 O O . GLY A 1 81 ? -1.762 -10.299 10.825 1.00 91.19 81 GLY A O 1
ATOM 614 N N . PRO A 1 82 ? -1.189 -12.450 10.761 1.00 90.56 82 PRO A N 1
ATOM 615 C CA . PRO A 1 82 ? 0.190 -12.171 10.360 1.00 90.56 82 PRO A CA 1
ATOM 616 C C . PRO A 1 82 ? 0.302 -11.484 8.990 1.00 90.56 82 PRO A C 1
ATOM 618 O O . PRO A 1 82 ? 1.272 -10.771 8.754 1.00 90.56 82 PRO A O 1
ATOM 621 N N . THR A 1 83 ? -0.669 -11.687 8.095 1.00 92.38 83 THR A N 1
ATOM 622 C CA . THR A 1 83 ? -0.703 -11.141 6.722 1.00 92.38 83 THR A CA 1
ATOM 623 C C . THR A 1 83 ? -2.028 -10.448 6.390 1.00 92.38 83 THR A C 1
ATOM 625 O O . THR A 1 83 ? -2.323 -10.162 5.229 1.00 92.38 83 THR A O 1
ATOM 628 N N . SER A 1 84 ? -2.870 -10.208 7.395 1.00 94.38 84 SER A N 1
ATOM 629 C CA . SER A 1 84 ? -4.140 -9.513 7.209 1.00 94.38 84 SER A CA 1
ATOM 630 C C . SER A 1 84 ? -4.550 -8.791 8.481 1.00 94.38 84 SER A C 1
ATOM 632 O O . SER A 1 84 ? -4.241 -9.237 9.582 1.00 94.38 84 SER A O 1
ATOM 634 N N . ILE A 1 85 ? -5.243 -7.670 8.334 1.00 95.00 85 ILE A N 1
ATOM 635 C CA . ILE A 1 85 ? -5.740 -6.892 9.466 1.00 95.00 85 ILE A CA 1
ATOM 636 C C . ILE A 1 85 ? -7.071 -6.260 9.108 1.00 95.00 85 ILE A C 1
ATOM 638 O O . ILE A 1 85 ? -7.235 -5.693 8.027 1.00 95.00 85 ILE A O 1
ATOM 642 N N . LYS A 1 86 ? -8.024 -6.362 10.030 1.00 94.69 86 LYS A N 1
ATOM 643 C CA . LYS A 1 86 ? -9.331 -5.723 9.947 1.00 94.69 86 LYS A CA 1
ATOM 644 C C . LYS A 1 86 ? -9.509 -4.805 11.141 1.00 94.69 86 LYS A C 1
ATOM 646 O O . LYS A 1 86 ? -9.404 -5.259 12.280 1.00 94.69 86 LYS A O 1
ATOM 651 N N . PHE A 1 87 ? -9.814 -3.543 10.890 1.00 94.12 87 PHE A N 1
ATOM 652 C CA . PHE A 1 87 ? -9.966 -2.544 11.939 1.00 94.12 87 PHE A CA 1
ATOM 653 C C . PHE A 1 87 ? -11.043 -1.519 11.600 1.00 94.12 87 PHE A C 1
ATOM 655 O O . PHE A 1 87 ? -11.495 -1.414 10.459 1.00 94.12 87 PHE A O 1
ATOM 662 N N . LEU A 1 88 ? -11.457 -0.792 12.630 1.00 93.19 88 LEU A N 1
ATOM 663 C CA . LEU A 1 88 ? -12.433 0.279 12.577 1.00 93.19 88 LEU A CA 1
ATOM 664 C C . LEU A 1 88 ? -11.718 1.627 12.536 1.00 93.19 88 LEU A C 1
ATOM 666 O O . LEU A 1 88 ? -10.712 1.829 13.219 1.00 93.19 88 LEU A O 1
ATOM 670 N N . THR A 1 89 ? -12.238 2.541 11.733 1.00 92.50 89 THR A N 1
ATOM 671 C CA . THR A 1 89 ? -11.765 3.924 11.633 1.00 92.50 89 THR A CA 1
ATOM 672 C C . THR A 1 89 ? -12.899 4.807 11.111 1.00 92.50 89 THR A C 1
ATOM 674 O O . THR A 1 89 ? -14.018 4.335 10.960 1.00 92.50 89 THR A O 1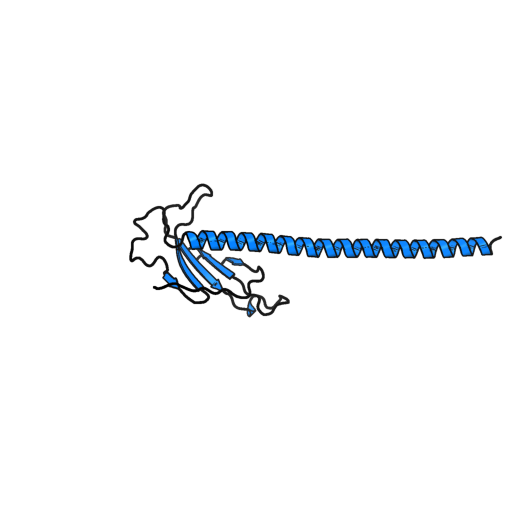
ATOM 677 N N . ASP A 1 90 ? -12.622 6.073 10.851 1.00 91.75 90 ASP A N 1
ATOM 678 C CA . ASP A 1 90 ? -13.545 7.055 10.291 1.00 91.75 90 ASP A CA 1
ATOM 679 C C . ASP A 1 90 ? -12.848 7.715 9.101 1.00 91.75 90 ASP A C 1
ATOM 681 O O . ASP A 1 90 ? -11.845 8.431 9.255 1.00 91.75 90 ASP A O 1
ATOM 685 N N . ILE A 1 91 ? -13.321 7.387 7.900 1.00 90.19 91 ILE A N 1
ATOM 686 C CA . ILE A 1 91 ? -12.762 7.881 6.651 1.00 90.19 91 ILE A CA 1
ATOM 687 C C . ILE A 1 91 ? -13.485 9.179 6.292 1.00 90.19 91 ILE A C 1
ATOM 689 O O . ILE A 1 91 ? -14.705 9.209 6.171 1.00 90.19 91 ILE A O 1
ATOM 693 N N . PRO A 1 92 ? -12.750 10.273 6.039 1.00 88.69 92 PRO A N 1
ATOM 694 C CA . PRO A 1 92 ? -13.386 11.524 5.678 1.00 88.69 92 PRO A CA 1
ATOM 695 C C . PRO A 1 92 ? -14.087 11.426 4.319 1.00 88.69 92 PRO A C 1
ATOM 697 O O . PRO A 1 92 ? -13.513 10.972 3.328 1.00 88.69 92 PRO A O 1
ATOM 700 N N . SER A 1 93 ? -15.308 11.948 4.252 1.00 84.81 93 SER A N 1
ATOM 701 C CA . SER A 1 93 ? -16.074 12.090 3.010 1.00 84.81 93 SER A CA 1
ATOM 702 C C . SER A 1 93 ? -15.604 13.264 2.133 1.00 84.81 93 SER A C 1
ATOM 704 O O . SER A 1 93 ? -15.996 13.362 0.971 1.00 84.81 93 SER A O 1
ATOM 706 N N . SER A 1 94 ? -14.783 14.169 2.680 1.00 82.38 94 SER A N 1
ATOM 707 C CA . SER A 1 94 ? -14.263 15.374 2.019 1.00 82.38 94 SER A CA 1
ATOM 708 C C . SER A 1 94 ? -12.754 15.532 2.258 1.00 82.38 94 SER A C 1
ATOM 710 O O . SER A 1 94 ? -12.295 15.259 3.367 1.00 82.38 94 SER A O 1
ATOM 712 N N . PRO A 1 95 ? -11.968 16.047 1.289 1.00 78.25 95 PRO A N 1
ATOM 713 C CA . PRO A 1 95 ? -10.522 16.256 1.446 1.00 78.25 95 PRO A CA 1
ATOM 714 C C . PRO A 1 95 ? -10.123 17.199 2.591 1.00 78.25 95 PRO A C 1
ATOM 716 O O . PRO A 1 95 ? -8.971 17.195 3.015 1.00 78.25 95 PRO A O 1
ATOM 719 N N . THR A 1 96 ? -11.044 18.045 3.055 1.00 82.31 96 THR A N 1
ATOM 720 C CA . THR A 1 96 ? -10.804 19.021 4.129 1.00 82.31 96 THR A CA 1
ATOM 721 C C . THR A 1 96 ? -11.099 18.476 5.522 1.00 82.31 96 THR A C 1
ATOM 723 O O . THR A 1 96 ? -10.753 19.124 6.508 1.00 82.31 96 THR A O 1
ATOM 726 N N . ASP A 1 97 ? -11.762 17.323 5.614 1.00 83.31 97 ASP A N 1
ATOM 727 C CA . ASP A 1 97 ? -12.197 16.741 6.876 1.00 83.31 97 ASP A CA 1
ATOM 728 C C . ASP A 1 97 ? -11.235 15.654 7.361 1.00 83.31 97 ASP A C 1
ATOM 730 O O . ASP A 1 97 ? -10.560 14.970 6.593 1.00 83.31 97 ASP A O 1
ATOM 734 N N . VAL A 1 98 ? -11.179 15.483 8.681 1.00 81.94 98 VAL A N 1
ATOM 735 C CA . VAL A 1 98 ? -10.381 14.431 9.332 1.00 81.94 98 VAL A CA 1
ATOM 736 C C . VAL A 1 98 ? -11.142 13.105 9.467 1.00 81.94 98 VAL A C 1
ATOM 738 O O . VAL A 1 98 ? -10.494 12.058 9.526 1.00 81.94 98 VAL A O 1
ATOM 741 N N . GLY A 1 99 ? -12.477 13.182 9.448 1.00 85.25 99 GLY A N 1
ATOM 742 C CA . GLY A 1 99 ? -13.473 12.109 9.520 1.00 85.25 99 GLY A CA 1
ATOM 743 C C . GLY A 1 99 ? -14.885 12.691 9.335 1.00 85.25 99 GLY A C 1
ATOM 744 O O . GLY A 1 99 ? -15.084 13.903 9.509 1.00 85.25 99 GLY A O 1
ATOM 745 N N . ASP A 1 100 ? -15.857 11.865 8.966 1.00 88.12 100 ASP A N 1
ATOM 746 C CA . ASP A 1 100 ? -17.269 12.226 8.802 1.00 88.12 100 ASP A CA 1
ATOM 747 C C . ASP A 1 100 ? -18.140 11.840 10.020 1.00 88.12 100 ASP A C 1
ATOM 749 O O . ASP A 1 100 ? -19.306 12.231 10.113 1.00 88.12 100 ASP A O 1
ATOM 753 N N . GLY A 1 101 ? -17.547 11.169 11.013 1.00 85.69 101 GLY A N 1
ATOM 754 C CA . GLY A 1 101 ? -18.215 10.716 12.227 1.00 85.69 101 GLY A CA 1
ATOM 755 C C . GLY A 1 101 ? -18.961 9.400 12.055 1.00 85.69 101 GLY A C 1
ATOM 756 O O . GLY A 1 101 ? -19.673 8.998 12.976 1.00 85.69 101 GLY A O 1
ATOM 757 N N . VAL A 1 102 ? -18.843 8.720 10.918 1.00 89.88 102 VAL A N 1
ATOM 758 C CA . VAL A 1 102 ? -19.353 7.370 10.681 1.00 89.88 102 VAL A CA 1
ATOM 759 C C . VAL A 1 102 ? -18.218 6.374 10.909 1.00 89.88 102 VAL A C 1
ATOM 761 O O . VAL A 1 102 ? -17.058 6.635 10.615 1.00 89.88 102 VAL A O 1
ATOM 764 N N . VAL A 1 103 ? -18.540 5.233 11.522 1.00 90.56 103 VAL A N 1
ATOM 765 C CA . VAL A 1 103 ? -17.546 4.175 11.718 1.00 90.56 103 VAL A CA 1
ATOM 766 C C . VAL A 1 103 ? -17.479 3.338 10.455 1.00 90.56 103 VAL A C 1
ATOM 768 O O . VAL A 1 103 ? -18.450 2.677 10.082 1.00 90.56 103 VAL A O 1
ATOM 771 N N . ASP A 1 104 ? -16.300 3.324 9.863 1.00 92.50 104 ASP A N 1
ATOM 772 C CA . ASP A 1 104 ? -15.929 2.515 8.726 1.00 92.50 104 ASP A CA 1
ATOM 773 C C . ASP A 1 104 ? -15.097 1.313 9.154 1.00 92.50 104 ASP A C 1
ATOM 775 O O . ASP A 1 104 ? -14.423 1.294 10.184 1.00 92.50 104 ASP A O 1
ATOM 779 N N . THR A 1 105 ? -15.118 0.285 8.317 1.00 92.88 105 THR A N 1
ATOM 780 C CA . THR A 1 105 ? -14.275 -0.896 8.469 1.00 92.88 105 THR A CA 1
ATOM 781 C C . THR A 1 105 ? -13.289 -0.974 7.322 1.00 92.88 105 THR A C 1
ATOM 783 O O . THR A 1 105 ? -13.696 -1.034 6.161 1.00 92.88 105 THR A O 1
ATOM 786 N N . ILE A 1 106 ? -12.002 -1.068 7.642 1.00 94.44 106 ILE A N 1
ATOM 787 C CA . ILE A 1 106 ? -10.955 -1.334 6.661 1.00 94.44 106 ILE A CA 1
ATOM 788 C C . ILE A 1 106 ? -10.440 -2.756 6.852 1.00 94.44 106 ILE A C 1
ATOM 790 O O . ILE A 1 106 ? -10.184 -3.195 7.974 1.00 94.44 106 ILE A O 1
ATOM 794 N N . TYR A 1 107 ? -10.303 -3.485 5.748 1.00 95.25 107 TYR A N 1
ATOM 795 C CA . TYR A 1 107 ? -9.697 -4.807 5.720 1.00 95.25 107 TYR A CA 1
ATOM 796 C C . TYR A 1 107 ? -8.567 -4.856 4.696 1.00 95.25 107 TYR A C 1
ATOM 798 O O . TYR A 1 107 ? -8.784 -4.624 3.505 1.00 95.25 107 TYR A O 1
ATOM 806 N N . TYR A 1 108 ? -7.373 -5.171 5.188 1.00 95.12 108 TYR A N 1
ATOM 807 C CA . TYR A 1 108 ? -6.180 -5.414 4.394 1.00 95.12 108 TYR A CA 1
ATOM 808 C C . TYR A 1 108 ? -5.849 -6.900 4.388 1.00 95.12 108 TYR A C 1
ATOM 810 O O . TYR A 1 108 ? -5.824 -7.530 5.448 1.00 95.12 108 TYR A O 1
ATOM 818 N N . PHE A 1 109 ? -5.545 -7.447 3.216 1.00 94.19 109 PHE A N 1
ATOM 819 C CA . PHE A 1 109 ? -5.045 -8.812 3.073 1.00 94.19 109 PHE A CA 1
ATOM 820 C C . PHE A 1 109 ? -4.206 -8.959 1.804 1.00 94.19 109 PHE A C 1
ATOM 822 O O . PHE A 1 109 ? -4.326 -8.179 0.856 1.00 94.19 109 PHE A O 1
ATOM 829 N N . LEU A 1 110 ? -3.342 -9.969 1.808 1.00 92.75 110 LEU A N 1
ATOM 830 C CA . LEU A 1 110 ? -2.500 -10.314 0.673 1.00 92.75 110 LEU A CA 1
ATOM 831 C C . LEU A 1 110 ? -3.190 -11.369 -0.201 1.00 92.75 110 LEU A C 1
ATOM 833 O O . LEU A 1 110 ? -3.692 -12.364 0.322 1.00 92.75 110 LEU A O 1
ATOM 837 N N . GLY A 1 111 ? -3.199 -11.141 -1.513 1.00 89.81 111 GLY A N 1
ATOM 838 C CA . GLY A 1 111 ? -3.728 -12.060 -2.517 1.00 89.81 111 GLY A CA 1
ATOM 839 C C . GLY A 1 111 ? -2.862 -13.297 -2.761 1.00 89.81 111 GLY A C 1
ATOM 840 O O . GLY A 1 111 ? -1.772 -13.479 -2.193 1.00 89.81 111 GLY A O 1
ATOM 841 N N . ASP A 1 112 ? -3.353 -14.158 -3.644 1.00 88.88 112 ASP A N 1
ATOM 842 C CA . ASP A 1 112 ? -2.644 -15.356 -4.080 1.00 88.88 112 ASP A CA 1
ATOM 843 C C . ASP A 1 112 ? -1.657 -15.018 -5.215 1.00 88.88 112 ASP A C 1
ATOM 845 O O . ASP A 1 112 ? -1.876 -14.111 -6.014 1.00 88.88 112 ASP A O 1
ATOM 849 N N . THR A 1 113 ? -0.549 -15.755 -5.307 1.00 87.00 113 THR A N 1
ATOM 850 C CA . THR A 1 113 ? 0.426 -15.628 -6.411 1.00 87.00 113 THR A CA 1
ATOM 851 C C . THR A 1 113 ? -0.163 -15.991 -7.769 1.00 87.00 113 THR A C 1
ATOM 853 O O . THR A 1 113 ? 0.303 -15.523 -8.803 1.00 87.00 113 THR A O 1
ATOM 856 N N . THR A 1 114 ? -1.199 -16.829 -7.785 1.00 87.50 114 THR A N 1
ATOM 857 C CA . THR A 1 114 ? -1.902 -17.228 -9.011 1.00 87.50 114 THR A CA 1
ATOM 858 C C . THR A 1 114 ? -2.601 -16.058 -9.702 1.00 87.50 114 THR A C 1
ATOM 860 O O . THR A 1 114 ? -2.808 -16.109 -10.912 1.00 87.50 114 THR A O 1
ATOM 863 N N . GLU A 1 115 ? -2.904 -14.981 -8.975 1.00 85.94 115 GLU A N 1
ATOM 864 C CA . GLU A 1 115 ? -3.560 -13.788 -9.517 1.00 85.94 115 GLU A CA 1
ATOM 865 C C . GLU A 1 115 ? -2.613 -12.930 -10.374 1.00 85.94 115 GLU A C 1
ATOM 867 O O . GLU A 1 115 ? -3.072 -12.152 -11.209 1.00 85.94 115 GLU A O 1
ATOM 872 N N . LEU A 1 116 ? -1.295 -13.092 -10.203 1.00 86.50 116 LEU A N 1
ATOM 873 C CA . LEU A 1 116 ? -0.247 -12.374 -10.939 1.00 86.50 116 LEU A CA 1
ATOM 874 C C . LEU A 1 116 ? 0.724 -13.327 -11.644 1.00 86.50 116 LEU A C 1
ATOM 876 O O . LEU A 1 116 ? 1.909 -13.047 -11.790 1.00 86.50 116 LEU A O 1
ATOM 880 N N . SER A 1 117 ? 0.210 -14.437 -12.174 1.00 85.38 117 SER A N 1
ATOM 881 C CA . SER A 1 117 ? 1.028 -15.454 -12.847 1.00 85.38 117 SER A CA 1
ATOM 882 C C . SER A 1 117 ? 1.722 -14.976 -14.131 1.00 85.38 117 SER A C 1
ATOM 884 O O . SER A 1 117 ? 2.574 -15.680 -14.667 1.00 85.38 117 SER A O 1
ATOM 886 N N . SER A 1 118 ? 1.320 -13.825 -14.678 1.00 84.12 118 SER A N 1
ATOM 887 C CA . SER A 1 118 ? 1.891 -13.252 -15.901 1.00 84.12 118 SER A CA 1
ATOM 888 C C . SER A 1 118 ? 3.101 -12.354 -15.654 1.00 84.12 118 SER A C 1
ATOM 890 O O . SER A 1 118 ? 3.696 -11.875 -16.621 1.00 84.12 118 SER A O 1
ATOM 892 N N . THR A 1 119 ? 3.438 -12.049 -14.398 1.00 84.62 119 THR A N 1
ATOM 893 C CA . THR A 1 119 ? 4.606 -11.217 -14.109 1.00 84.62 119 THR A CA 1
ATOM 894 C C . THR A 1 119 ? 5.889 -12.060 -14.150 1.00 84.62 119 THR A C 1
ATOM 896 O O . THR A 1 119 ? 5.853 -13.273 -13.930 1.00 84.62 119 THR A O 1
ATOM 899 N N . PRO A 1 120 ? 7.057 -11.451 -14.434 1.00 85.81 120 PRO A N 1
ATOM 900 C CA . PRO A 1 120 ? 8.332 -12.169 -14.393 1.00 85.81 120 PRO A CA 1
ATOM 901 C C . PRO A 1 120 ? 8.684 -12.722 -13.005 1.00 85.81 120 PRO A C 1
ATOM 903 O O . PRO A 1 120 ? 9.476 -13.657 -12.904 1.00 85.81 120 PRO A O 1
ATOM 906 N N . ASN A 1 121 ? 8.135 -12.131 -11.940 1.00 85.75 121 ASN A N 1
ATOM 907 C CA . ASN A 1 121 ? 8.375 -12.551 -10.569 1.00 85.75 121 ASN A CA 1
ATOM 908 C C . ASN A 1 121 ? 7.201 -13.406 -10.058 1.00 85.75 121 ASN A C 1
ATOM 910 O O . ASN A 1 121 ? 6.140 -12.864 -9.757 1.00 85.75 121 ASN A O 1
ATOM 914 N N . PRO A 1 122 ? 7.393 -14.719 -9.845 1.00 86.81 122 PRO A N 1
ATOM 915 C CA . PRO A 1 122 ? 6.312 -15.622 -9.442 1.00 86.81 122 PRO A CA 1
ATOM 916 C C . PRO A 1 122 ? 5.777 -15.357 -8.026 1.00 86.81 122 PRO A C 1
ATOM 918 O O . PRO A 1 122 ? 4.798 -15.975 -7.619 1.00 86.81 122 PRO A O 1
ATOM 921 N N . ASN A 1 123 ? 6.433 -14.484 -7.257 1.00 89.31 123 ASN A N 1
ATOM 922 C CA . ASN A 1 123 ? 6.021 -14.121 -5.904 1.00 89.31 123 ASN A CA 1
ATOM 923 C C . ASN A 1 123 ? 5.160 -12.858 -5.852 1.00 89.31 123 ASN A C 1
ATOM 925 O O . ASN A 1 123 ? 4.777 -12.462 -4.752 1.00 89.31 123 ASN A O 1
ATOM 929 N N . ASP A 1 124 ? 4.897 -12.207 -6.986 1.00 89.19 124 ASP A N 1
ATOM 930 C CA . ASP A 1 124 ? 4.054 -11.018 -7.004 1.00 89.19 124 ASP A CA 1
ATOM 931 C C . ASP A 1 124 ? 2.631 -11.372 -6.565 1.00 89.19 124 ASP A C 1
ATOM 933 O O . ASP A 1 124 ? 2.050 -12.382 -6.965 1.00 89.19 124 ASP A O 1
ATOM 937 N N . ARG A 1 125 ? 2.074 -10.530 -5.699 1.00 90.69 125 ARG A N 1
ATOM 938 C CA . ARG A 1 125 ? 0.736 -10.668 -5.131 1.00 90.69 125 ARG A CA 1
ATOM 939 C C . ARG A 1 125 ? 0.052 -9.308 -5.125 1.00 90.69 125 ARG A C 1
ATOM 941 O O . ARG A 1 125 ? 0.694 -8.266 -4.984 1.00 90.69 125 ARG A O 1
ATOM 948 N N . TYR A 1 126 ? -1.271 -9.310 -5.224 1.00 91.25 126 TYR A N 1
ATOM 949 C CA . TYR A 1 126 ? -2.050 -8.105 -4.965 1.00 91.25 126 TYR A CA 1
ATOM 950 C C . TYR A 1 126 ? -2.079 -7.811 -3.463 1.00 91.25 126 TYR A C 1
ATOM 952 O O . TYR A 1 126 ? -2.365 -8.696 -2.656 1.00 91.25 126 TYR A O 1
ATOM 960 N N . LEU A 1 127 ? -1.842 -6.557 -3.077 1.00 92.12 127 LEU A N 1
ATOM 961 C CA . LEU A 1 127 ? -2.245 -6.075 -1.756 1.00 92.12 127 LEU A CA 1
ATOM 962 C C . LEU A 1 127 ? -3.652 -5.497 -1.875 1.00 92.12 127 LEU A C 1
ATOM 964 O O . LEU A 1 127 ? -3.857 -4.511 -2.584 1.00 92.12 127 LEU A O 1
ATOM 968 N N . TYR A 1 128 ? -4.617 -6.110 -1.201 1.00 93.38 128 TYR A N 1
ATOM 969 C CA . TYR A 1 128 ? -6.002 -5.665 -1.236 1.00 93.38 128 TYR A CA 1
ATOM 970 C C . TYR A 1 128 ? -6.321 -4.745 -0.069 1.00 93.38 128 TYR A C 1
ATOM 972 O O . TYR A 1 128 ? -5.973 -5.029 1.078 1.00 93.38 128 TYR A O 1
ATOM 980 N N . ARG A 1 129 ? -7.067 -3.681 -0.375 1.00 92.88 129 ARG A N 1
ATOM 981 C CA . ARG A 1 129 ? -7.743 -2.826 0.600 1.00 92.88 129 ARG A CA 1
ATOM 982 C C . ARG A 1 129 ? -9.243 -2.831 0.331 1.00 92.88 129 ARG A C 1
ATOM 984 O O . ARG A 1 129 ? -9.695 -2.449 -0.752 1.00 92.88 129 ARG A O 1
ATOM 991 N N . ILE A 1 130 ? -10.018 -3.231 1.332 1.00 93.75 130 ILE A N 1
ATOM 992 C CA . ILE A 1 130 ? -11.482 -3.193 1.328 1.00 93.75 130 ILE A CA 1
ATOM 993 C C . ILE A 1 130 ? -11.949 -2.165 2.352 1.00 93.75 130 ILE A C 1
ATOM 995 O O . ILE A 1 130 ? -11.518 -2.200 3.499 1.00 93.75 130 ILE A O 1
ATOM 999 N N . VAL A 1 131 ? -12.870 -1.292 1.945 1.00 92.31 131 VAL A N 1
ATOM 1000 C CA . VAL A 1 131 ? -13.551 -0.330 2.822 1.00 92.31 131 VAL A CA 1
ATOM 1001 C C . VAL A 1 131 ? -15.026 -0.688 2.881 1.00 92.31 131 VAL A C 1
ATOM 1003 O O . VAL A 1 131 ? -15.658 -0.797 1.832 1.00 92.31 131 VAL A O 1
ATOM 1006 N N . ASN A 1 132 ? -15.576 -0.871 4.079 1.00 90.81 132 ASN A N 1
ATOM 1007 C CA . ASN A 1 132 ? -16.997 -1.150 4.329 1.00 90.81 132 ASN A CA 1
ATOM 1008 C C . ASN A 1 132 ? -17.556 -2.359 3.563 1.00 90.81 132 ASN A C 1
ATOM 1010 O O . ASN A 1 132 ? -18.729 -2.392 3.208 1.00 90.81 132 ASN A O 1
ATOM 1014 N N . GLY A 1 133 ? -16.712 -3.355 3.277 1.00 83.62 133 GLY A N 1
ATOM 1015 C CA . GLY A 1 133 ? -17.117 -4.536 2.507 1.00 83.62 133 GLY A CA 1
ATOM 1016 C C . GLY A 1 133 ? -17.327 -4.284 1.009 1.00 83.62 133 GLY A C 1
ATOM 1017 O O . GLY A 1 133 ? -17.810 -5.176 0.319 1.00 83.62 133 GLY A O 1
ATOM 1018 N N . ASN A 1 134 ? -16.958 -3.105 0.493 1.00 88.12 134 ASN A N 1
ATOM 1019 C CA . ASN A 1 134 ? -16.972 -2.821 -0.942 1.00 88.12 134 ASN A CA 1
ATOM 1020 C C . ASN A 1 134 ? -15.974 -3.704 -1.712 1.00 88.12 134 ASN A C 1
ATOM 1022 O O . ASN A 1 134 ? -15.090 -4.334 -1.127 1.00 88.12 134 ASN A O 1
ATOM 1026 N N . THR A 1 135 ? -16.079 -3.701 -3.044 1.00 84.12 135 THR A N 1
ATOM 1027 C CA . THR A 1 135 ? -15.159 -4.422 -3.933 1.00 84.12 135 THR A CA 1
ATOM 1028 C C . THR A 1 135 ? -13.702 -4.118 -3.593 1.00 84.12 135 THR A C 1
ATOM 1030 O O . THR A 1 135 ? -13.303 -2.954 -3.489 1.00 84.12 135 THR A O 1
ATOM 1033 N N . ALA A 1 136 ? -12.908 -5.178 -3.439 1.00 80.19 136 ALA A N 1
ATOM 1034 C CA . ALA A 1 136 ? -11.500 -5.074 -3.102 1.00 80.19 136 ALA A CA 1
ATOM 1035 C C . ALA A 1 136 ? -10.743 -4.286 -4.175 1.00 80.19 136 ALA A C 1
ATOM 1037 O O . ALA A 1 136 ? -10.745 -4.650 -5.352 1.00 80.19 136 ALA A O 1
ATOM 1038 N N . LYS A 1 137 ? -10.077 -3.206 -3.763 1.00 77.88 137 LYS A N 1
ATOM 1039 C CA . LYS A 1 137 ? -9.127 -2.501 -4.622 1.00 77.88 137 LYS A CA 1
ATOM 1040 C C . LYS A 1 137 ? -7.759 -3.127 -4.387 1.00 77.88 137 LYS A C 1
ATOM 1042 O O . LYS A 1 137 ? -7.165 -2.928 -3.330 1.00 77.88 137 LYS A O 1
ATOM 1047 N N . GLY A 1 138 ? -7.328 -3.951 -5.338 1.00 77.94 138 GLY A N 1
ATOM 1048 C CA . GLY A 1 138 ? -6.016 -4.589 -5.327 1.00 77.94 138 GLY A CA 1
ATOM 1049 C C . GLY A 1 138 ? -4.964 -3.689 -5.958 1.00 77.94 138 GLY A C 1
ATOM 1050 O O . GLY A 1 138 ? -5.165 -3.181 -7.062 1.00 77.94 138 GLY A O 1
ATOM 1051 N N . TRP A 1 139 ? -3.830 -3.520 -5.286 1.00 82.00 139 TRP A N 1
ATOM 1052 C CA . TRP A 1 139 ? -2.649 -2.887 -5.863 1.00 82.00 139 TRP A CA 1
ATOM 1053 C C . TRP A 1 139 ? -1.656 -3.947 -6.335 1.00 82.00 139 TRP A C 1
ATOM 1055 O O . TRP A 1 139 ? -1.223 -4.787 -5.548 1.00 82.00 139 TRP A O 1
ATOM 1065 N N . ASN A 1 140 ? -1.278 -3.880 -7.613 1.00 76.12 140 ASN A N 1
ATOM 1066 C CA . ASN A 1 140 ? -0.197 -4.671 -8.205 1.00 76.12 140 ASN A CA 1
ATOM 1067 C C . ASN A 1 140 ? 1.027 -3.774 -8.412 1.00 76.12 140 ASN A C 1
ATOM 1069 O O . ASN A 1 140 ? 1.291 -3.307 -9.517 1.00 76.12 140 ASN A O 1
ATOM 1073 N N . LEU A 1 141 ? 1.725 -3.474 -7.320 1.00 76.25 141 LEU A N 1
ATOM 1074 C CA . LEU A 1 141 ? 2.934 -2.644 -7.324 1.00 76.25 141 LEU A CA 1
ATOM 1075 C C . LEU A 1 141 ? 4.177 -3.460 -6.943 1.00 76.25 141 LEU A C 1
ATOM 1077 O O . LEU A 1 141 ? 5.067 -2.955 -6.267 1.00 76.25 141 LEU A O 1
ATOM 1081 N N . GLY A 1 142 ? 4.213 -4.738 -7.340 1.00 77.00 142 GLY A N 1
ATOM 1082 C CA . GLY A 1 142 ? 5.317 -5.649 -7.012 1.00 77.00 142 GLY A CA 1
ATOM 1083 C C . GLY A 1 142 ? 5.367 -6.042 -5.533 1.00 77.00 142 GLY A C 1
ATOM 1084 O O . GLY A 1 142 ? 6.445 -6.272 -4.984 1.00 77.00 142 GLY A O 1
ATOM 1085 N N . VAL A 1 143 ? 4.213 -6.085 -4.858 1.00 86.19 143 VAL A N 1
ATOM 1086 C CA . VAL A 1 143 ? 4.140 -6.552 -3.469 1.00 86.19 143 VAL A CA 1
ATOM 1087 C C . VAL A 1 143 ? 4.347 -8.062 -3.460 1.00 86.19 143 VAL A C 1
ATOM 1089 O O . VAL A 1 143 ? 3.551 -8.805 -4.021 1.00 86.19 143 VAL A O 1
ATOM 1092 N N . THR A 1 144 ? 5.402 -8.526 -2.798 1.00 88.94 144 THR A N 1
ATOM 1093 C CA . THR A 1 144 ? 5.701 -9.963 -2.664 1.00 88.94 144 THR A CA 1
ATOM 1094 C C . THR A 1 144 ? 5.369 -10.504 -1.279 1.00 88.94 144 THR A C 1
ATOM 1096 O O . THR A 1 144 ? 5.044 -11.681 -1.114 1.00 88.94 144 THR A O 1
ATOM 1099 N N . GLN A 1 145 ? 5.422 -9.637 -0.268 1.00 89.56 145 GLN A N 1
ATOM 1100 C CA . GLN A 1 145 ? 5.185 -9.985 1.122 1.00 89.56 145 GLN A CA 1
ATOM 1101 C C . GLN A 1 145 ? 4.509 -8.828 1.857 1.00 89.56 145 GLN A C 1
ATOM 1103 O O . GLN A 1 145 ? 4.878 -7.666 1.705 1.00 89.56 145 GLN A O 1
ATOM 1108 N N . PHE A 1 146 ? 3.552 -9.172 2.712 1.00 91.25 146 PHE A N 1
ATOM 1109 C CA . PHE A 1 146 ? 2.927 -8.265 3.664 1.00 91.25 146 PHE A CA 1
ATOM 1110 C C . PHE A 1 146 ? 2.887 -8.971 5.018 1.00 91.25 146 PHE A C 1
ATOM 1112 O O . PHE A 1 146 ? 2.318 -10.055 5.126 1.00 91.25 146 PHE A O 1
ATOM 1119 N N . SER A 1 147 ? 3.551 -8.400 6.025 1.00 92.94 147 SER A N 1
ATOM 1120 C CA . SER A 1 147 ? 3.669 -8.992 7.359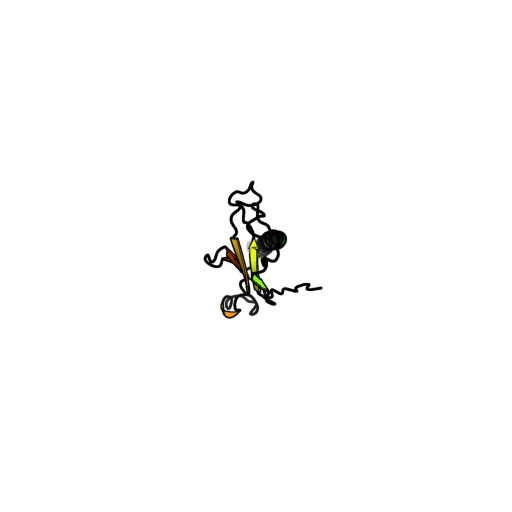 1.00 92.94 147 SER A CA 1
ATOM 1121 C C . SER A 1 147 ? 3.401 -7.950 8.430 1.00 92.94 147 SER A C 1
ATOM 1123 O O . SER A 1 147 ? 3.946 -6.850 8.387 1.00 92.94 147 SER A O 1
ATOM 1125 N N . LEU A 1 148 ? 2.597 -8.332 9.415 1.00 92.50 148 LEU A N 1
ATOM 1126 C CA . LEU A 1 148 ? 2.252 -7.514 10.566 1.00 92.50 148 LEU A CA 1
ATOM 1127 C C . LEU A 1 148 ? 2.762 -8.179 11.842 1.00 92.50 148 LEU A C 1
ATOM 1129 O O . LEU A 1 148 ? 2.749 -9.404 11.979 1.00 92.50 148 LEU A O 1
ATOM 1133 N N . ARG A 1 149 ? 3.225 -7.352 12.778 1.00 92.31 149 ARG A N 1
ATOM 1134 C CA . ARG A 1 149 ? 3.591 -7.755 14.137 1.00 92.31 149 ARG A CA 1
ATOM 1135 C C . ARG A 1 149 ? 2.834 -6.863 15.104 1.00 92.31 149 ARG A C 1
ATOM 1137 O O . ARG A 1 149 ? 2.837 -5.646 14.938 1.00 92.31 149 ARG A O 1
ATOM 1144 N N . TYR A 1 150 ? 2.194 -7.478 16.086 1.00 88.81 150 TYR A N 1
ATOM 1145 C CA . TYR A 1 150 ? 1.378 -6.794 17.080 1.00 88.81 150 TYR A CA 1
ATOM 1146 C C . TYR A 1 150 ? 2.130 -6.771 18.406 1.00 88.81 150 TYR A C 1
ATOM 1148 O O . TYR A 1 150 ? 2.787 -7.748 18.757 1.00 88.81 150 TYR A O 1
ATOM 1156 N N . TYR A 1 151 ? 2.061 -5.641 19.100 1.00 89.06 151 TYR A N 1
ATOM 1157 C CA . TYR A 1 151 ? 2.629 -5.469 20.430 1.00 89.06 151 TYR A CA 1
ATOM 1158 C C . TYR A 1 151 ? 1.509 -5.628 21.462 1.00 89.06 151 TYR A C 1
ATOM 1160 O O . TYR A 1 151 ? 0.502 -4.928 21.360 1.00 89.06 151 TYR A O 1
ATOM 1168 N N . ASP A 1 152 ? 1.666 -6.556 22.406 1.00 80.75 152 ASP A N 1
ATOM 1169 C CA . ASP A 1 152 ? 0.628 -6.998 23.349 1.00 80.75 152 ASP A CA 1
ATOM 1170 C C . ASP A 1 152 ? 1.036 -6.902 24.835 1.00 80.75 152 ASP A C 1
ATOM 1172 O O . ASP A 1 152 ? 0.401 -7.533 25.680 1.00 80.75 152 ASP A O 1
ATOM 1176 N N . ALA A 1 153 ? 2.074 -6.119 25.158 1.00 64.25 153 ALA A N 1
ATOM 1177 C CA . ALA A 1 153 ? 2.626 -6.011 26.516 1.00 64.25 153 ALA A CA 1
ATOM 1178 C C . ALA A 1 153 ? 1.852 -5.076 27.458 1.00 64.25 153 ALA A C 1
ATOM 1180 O O . ALA A 1 153 ? 1.383 -4.009 26.993 1.00 64.25 153 ALA A O 1
#

Sequence (153 aa):
MGASTIFDIVSATVVGSLLLLMALRLNAQAVETNAVYQNNLNLQYSIVALVDIVESDFRKIGYCKDFTKIQPPNTAIVNAGPTSIKFLTDIPSSPTDVGDGVVDTIYYFLGDTTELSSTPNPNDRYLYRIVNGNTAKGWNLGVTQFSLRYYDA